Protein AF-A0A923PNQ9-F1 (afdb_monomer_lite)

Radius of gyration: 21.04 Å; chains: 1; bounding box: 57×33×54 Å

Structure (mmCIF, N/CA/C/O backbone):
data_AF-A0A923PNQ9-F1
#
_entry.id   AF-A0A923PNQ9-F1
#
loop_
_atom_site.group_PDB
_atom_site.id
_atom_site.type_symbol
_atom_site.label_atom_id
_atom_site.label_alt_id
_atom_site.label_comp_id
_atom_site.label_asym_id
_atom_site.label_entity_id
_atom_site.label_seq_id
_atom_site.pdbx_PDB_ins_code
_atom_site.Cartn_x
_atom_site.Cartn_y
_atom_site.Cartn_z
_atom_site.occupancy
_atom_site.B_iso_or_equiv
_atom_site.auth_seq_id
_atom_site.auth_comp_id
_atom_site.auth_asym_id
_atom_site.auth_atom_id
_atom_site.pdbx_PDB_model_num
ATOM 1 N N . MET A 1 1 ? -42.479 -26.681 -26.392 1.00 40.47 1 MET A N 1
ATOM 2 C CA . MET A 1 1 ? -41.035 -26.603 -26.083 1.00 40.47 1 MET A CA 1
ATOM 3 C C . MET A 1 1 ? -40.406 -25.591 -27.029 1.00 40.47 1 MET A C 1
ATOM 5 O O . MET A 1 1 ? -40.421 -25.813 -28.231 1.00 40.47 1 MET A O 1
ATOM 9 N N . LEU A 1 2 ? -40.006 -24.442 -26.479 1.00 39.59 2 LEU A N 1
ATOM 10 C CA . LEU A 1 2 ? -39.504 -23.246 -27.167 1.00 39.59 2 LEU A CA 1
ATOM 11 C C . LEU A 1 2 ? -38.077 -23.488 -27.711 1.00 39.59 2 LEU A C 1
ATOM 13 O O . LEU A 1 2 ? -37.244 -24.034 -27.001 1.00 39.59 2 LEU A O 1
ATOM 17 N N . LEU A 1 3 ? -37.868 -23.342 -29.024 1.00 40.50 3 LEU A N 1
ATOM 18 C CA . LEU A 1 3 ? -37.264 -22.192 -29.728 1.00 40.50 3 LEU A CA 1
ATOM 19 C C . LEU A 1 3 ? -35.731 -22.041 -29.590 1.00 40.50 3 LEU A C 1
ATOM 21 O O . LEU A 1 3 ? -35.200 -21.580 -28.590 1.00 40.50 3 LEU A O 1
ATOM 25 N N . THR A 1 4 ? -35.083 -22.321 -30.726 1.00 44.19 4 THR A N 1
ATOM 26 C CA . THR A 1 4 ? -34.049 -21.483 -31.357 1.00 44.19 4 THR A CA 1
ATOM 27 C C . THR A 1 4 ? -32.642 -21.486 -30.760 1.00 44.19 4 THR A C 1
ATOM 29 O O . THR A 1 4 ? -32.216 -20.594 -30.036 1.00 44.19 4 THR A O 1
ATOM 32 N N . ARG A 1 5 ? -31.853 -22.433 -31.275 1.00 48.81 5 ARG A N 1
ATOM 33 C CA . ARG A 1 5 ? -30.402 -22.319 -31.451 1.00 48.81 5 ARG A CA 1
ATOM 34 C C . ARG A 1 5 ? -30.121 -21.132 -32.390 1.00 48.81 5 ARG A C 1
ATOM 36 O O . ARG A 1 5 ? -30.291 -21.256 -33.601 1.00 48.81 5 ARG A O 1
ATOM 43 N N . ARG A 1 6 ? -29.730 -19.977 -31.851 1.00 43.22 6 ARG A N 1
ATOM 44 C CA . ARG A 1 6 ? -29.115 -18.887 -32.623 1.00 43.22 6 ARG A CA 1
ATOM 45 C C . ARG A 1 6 ? -28.021 -18.194 -31.812 1.00 43.22 6 ARG A C 1
ATOM 47 O O . ARG A 1 6 ? -28.243 -17.827 -30.668 1.00 43.22 6 ARG A O 1
ATOM 54 N N . HIS A 1 7 ? -26.903 -17.999 -32.509 1.00 44.41 7 HIS A N 1
ATOM 55 C CA . HIS A 1 7 ? -25.763 -17.127 -32.229 1.00 44.41 7 HIS A CA 1
ATOM 56 C C . HIS A 1 7 ? -24.865 -17.471 -31.035 1.00 44.41 7 HIS A C 1
ATOM 58 O O . HIS A 1 7 ? -25.010 -16.936 -29.945 1.00 44.41 7 HIS A O 1
ATOM 64 N N . ALA A 1 8 ? -23.828 -18.263 -31.314 1.00 44.09 8 ALA A N 1
ATOM 65 C CA . ALA A 1 8 ? -22.490 -17.886 -30.875 1.00 44.09 8 ALA A CA 1
ATOM 66 C C . ALA A 1 8 ? -21.709 -17.529 -32.146 1.00 44.09 8 ALA A C 1
ATOM 68 O O . ALA A 1 8 ? -21.593 -18.336 -33.069 1.00 44.09 8 ALA A O 1
ATOM 69 N N . ASP A 1 9 ? -21.329 -16.265 -32.229 1.00 45.97 9 ASP A N 1
ATOM 70 C CA . ASP A 1 9 ? -20.573 -15.652 -33.308 1.00 45.97 9 ASP A CA 1
ATOM 71 C C . ASP A 1 9 ? -19.177 -16.310 -33.417 1.00 45.97 9 ASP A C 1
ATOM 73 O O . ASP A 1 9 ? -18.490 -16.410 -32.401 1.00 45.97 9 ASP A O 1
ATOM 77 N N . PRO A 1 10 ? -18.724 -16.792 -34.592 1.00 45.84 10 PRO A N 1
ATOM 78 C CA . PRO A 1 10 ? -17.375 -17.345 -34.754 1.00 45.84 10 PRO A CA 1
ATOM 79 C C . PRO A 1 10 ? -16.299 -16.247 -34.897 1.00 45.84 10 PRO A C 1
ATOM 81 O O . PRO A 1 10 ? -15.180 -16.527 -35.326 1.00 45.84 10 PRO A O 1
ATOM 84 N N . GLY A 1 11 ? -16.639 -14.994 -34.585 1.00 47.31 11 GLY A N 1
ATOM 85 C CA . GLY A 1 11 ? -15.767 -13.828 -34.642 1.00 47.31 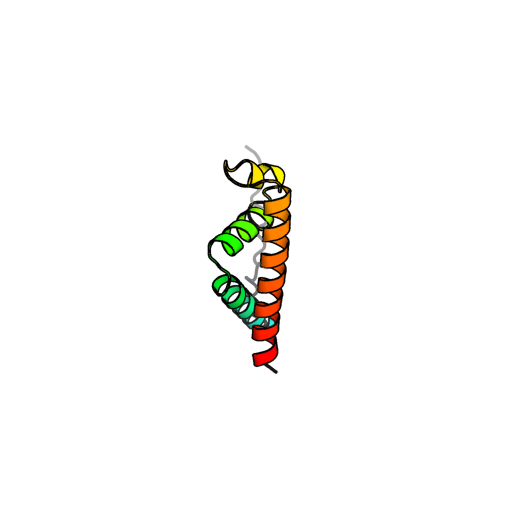11 GLY A CA 1
ATOM 86 C C . GLY A 1 11 ? -15.079 -13.479 -33.327 1.00 47.31 11 GLY A C 1
ATOM 87 O O . GLY A 1 11 ? -14.287 -12.536 -33.335 1.00 47.31 11 GLY A O 1
ATOM 88 N N . ASP A 1 12 ? -15.281 -14.247 -32.248 1.00 41.62 12 ASP A N 1
ATOM 89 C CA . ASP A 1 12 ? -14.416 -14.195 -31.061 1.00 41.62 12 ASP A CA 1
ATOM 90 C C . ASP A 1 12 ? -13.076 -14.857 -31.411 1.00 41.62 12 ASP A C 1
ATOM 92 O O . ASP A 1 12 ? -12.687 -15.927 -30.938 1.00 41.62 12 ASP A O 1
ATOM 96 N N . ARG A 1 13 ? -12.353 -14.215 -32.336 1.00 53.06 13 ARG A N 1
ATOM 97 C CA . ARG A 1 13 ? -10.905 -14.260 -32.310 1.00 53.06 13 ARG A CA 1
ATOM 98 C C . ARG A 1 13 ? -10.583 -13.853 -30.888 1.00 53.06 13 ARG A C 1
ATOM 100 O O . ARG A 1 13 ? -10.738 -12.684 -30.549 1.00 53.06 13 ARG A O 1
ATOM 107 N N . LEU A 1 14 ? -10.169 -14.831 -30.089 1.00 55.38 14 LEU A N 1
ATOM 108 C CA . LEU A 1 14 ? -9.215 -14.642 -29.016 1.00 55.38 14 LEU A CA 1
ATOM 109 C C . LEU A 1 14 ? -8.157 -13.726 -29.615 1.00 55.38 14 LEU A C 1
ATOM 111 O O . LEU A 1 14 ? -7.281 -14.185 -30.348 1.00 55.38 14 LEU A O 1
ATOM 115 N N . VAL A 1 15 ? -8.343 -12.417 -29.450 1.00 52.12 15 VAL A N 1
ATOM 116 C CA . VAL A 1 15 ? -7.336 -11.441 -29.810 1.00 52.12 15 VAL A CA 1
ATOM 117 C C . VAL A 1 15 ? -6.184 -11.915 -28.948 1.00 52.12 15 VAL A C 1
ATOM 119 O O . VAL A 1 15 ? -6.356 -11.932 -27.724 1.00 52.12 15 VAL A O 1
ATOM 122 N N . PRO A 1 16 ? -5.089 -12.445 -29.529 1.00 48.81 16 PRO A N 1
ATOM 123 C CA . PRO A 1 16 ? -3.938 -12.751 -28.708 1.00 48.81 16 PRO A CA 1
ATOM 124 C C . PRO A 1 16 ? -3.668 -11.440 -27.995 1.00 48.81 16 PRO A C 1
ATOM 126 O O . PRO A 1 16 ? -3.566 -10.416 -28.676 1.00 48.81 16 PRO A O 1
ATOM 129 N N . ALA A 1 17 ? -3.736 -11.459 -26.658 1.00 56.91 17 ALA A N 1
ATOM 130 C CA . ALA A 1 17 ? -3.440 -10.296 -25.848 1.00 56.91 17 ALA A CA 1
ATOM 131 C C . ALA A 1 17 ? -2.145 -9.759 -26.433 1.00 56.91 17 ALA A C 1
ATOM 133 O O . ALA A 1 17 ? -1.129 -10.457 -26.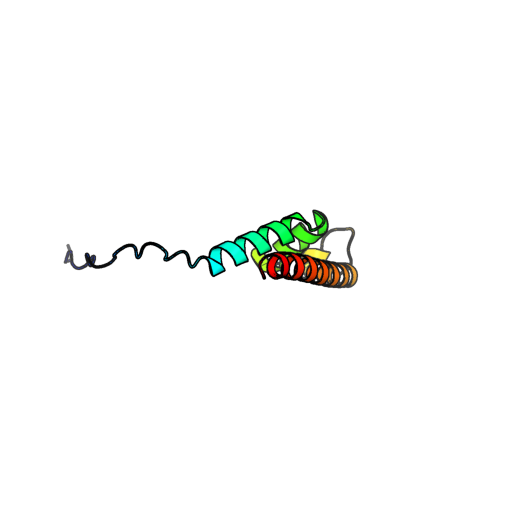426 1.00 56.91 17 ALA A O 1
ATOM 134 N N . VAL A 1 18 ? -2.242 -8.621 -27.117 1.00 53.69 18 VAL A N 1
ATOM 135 C CA . VAL A 1 18 ? -1.080 -7.982 -27.698 1.00 53.69 18 VAL A CA 1
ATOM 136 C C . VAL A 1 18 ? -0.393 -7.493 -26.447 1.00 53.69 18 VAL A C 1
ATOM 138 O O . VAL A 1 18 ? -0.805 -6.488 -25.876 1.00 53.69 18 VAL A O 1
ATOM 141 N N . ALA A 1 19 ? 0.484 -8.338 -25.913 1.00 56.16 19 ALA A N 1
ATOM 142 C CA . ALA A 1 19 ? 1.305 -8.046 -24.769 1.00 56.16 19 ALA A CA 1
ATOM 143 C C . ALA A 1 19 ? 2.122 -6.845 -25.215 1.00 56.16 19 ALA A C 1
ATOM 145 O O . ALA A 1 19 ? 3.071 -6.965 -25.994 1.00 56.16 19 ALA A O 1
ATOM 146 N N . ASN A 1 20 ? 1.626 -5.655 -24.885 1.00 60.75 20 ASN A N 1
ATOM 147 C CA . ASN A 1 20 ? 2.400 -4.461 -25.091 1.00 60.75 20 ASN A CA 1
ATOM 148 C C . ASN A 1 20 ? 3.575 -4.649 -24.145 1.00 60.75 20 ASN A C 1
ATOM 150 O O . ASN A 1 20 ? 3.376 -4.745 -22.940 1.00 60.75 20 ASN A O 1
ATOM 154 N N . ASP A 1 21 ? 4.780 -4.730 -24.692 1.00 65.00 21 ASP A N 1
ATOM 155 C CA . ASP A 1 21 ? 6.031 -4.890 -23.941 1.00 65.00 21 ASP A CA 1
ATOM 156 C C . ASP A 1 21 ? 6.113 -3.911 -22.742 1.00 65.00 21 ASP A C 1
ATOM 158 O O . ASP A 1 21 ? 6.589 -4.244 -21.659 1.00 65.00 21 ASP A O 1
ATOM 162 N N . ASN A 1 22 ? 5.504 -2.728 -22.901 1.00 68.31 22 ASN A N 1
ATOM 163 C CA . ASN A 1 22 ? 5.332 -1.724 -21.852 1.00 68.31 22 ASN A CA 1
ATOM 164 C C . ASN A 1 22 ? 4.393 -2.134 -20.705 1.00 68.31 22 ASN A C 1
ATOM 166 O O . ASN A 1 22 ? 4.669 -1.788 -19.556 1.00 68.31 22 ASN A O 1
ATOM 170 N N . ASP A 1 23 ? 3.289 -2.822 -20.997 1.00 78.31 23 ASP A N 1
ATOM 171 C CA . ASP A 1 23 ? 2.346 -3.298 -19.982 1.00 78.31 23 ASP A CA 1
ATOM 172 C C . ASP A 1 23 ? 3.010 -4.408 -19.153 1.00 78.31 23 ASP A C 1
ATOM 174 O O . ASP A 1 23 ? 3.001 -4.343 -17.925 1.00 78.31 23 ASP A O 1
ATOM 178 N N . ASP A 1 24 ? 3.687 -5.357 -19.805 1.00 84.06 24 ASP A N 1
ATOM 179 C CA . ASP A 1 24 ? 4.416 -6.439 -19.130 1.00 84.06 24 ASP A CA 1
ATOM 180 C C . ASP A 1 24 ? 5.537 -5.902 -18.227 1.00 84.06 24 ASP A C 1
ATOM 182 O O . ASP A 1 24 ? 5.673 -6.328 -17.075 1.00 84.06 24 ASP A O 1
ATOM 186 N N . HIS A 1 25 ? 6.301 -4.914 -18.704 1.00 84.56 25 HIS A N 1
ATOM 187 C CA . HIS A 1 25 ? 7.320 -4.247 -17.894 1.00 84.56 25 HIS A CA 1
ATOM 188 C C . HIS A 1 25 ? 6.710 -3.509 -16.693 1.00 84.56 25 HIS A C 1
ATOM 190 O O . HIS A 1 25 ? 7.218 -3.608 -15.573 1.00 84.56 25 HIS A O 1
ATOM 196 N N . PHE A 1 26 ? 5.602 -2.794 -16.897 1.00 87.38 26 PHE A N 1
ATOM 197 C CA . PHE A 1 26 ? 4.913 -2.098 -15.816 1.00 87.38 26 PHE A CA 1
ATOM 198 C C . PHE A 1 26 ? 4.398 -3.070 -14.746 1.00 87.38 26 PHE A C 1
ATOM 200 O O . PHE A 1 26 ? 4.598 -2.828 -13.552 1.00 87.38 26 PHE A O 1
ATOM 207 N N . TYR A 1 27 ? 3.794 -4.191 -15.150 1.00 88.12 27 TYR A N 1
ATOM 208 C CA . TYR A 1 27 ? 3.343 -5.225 -14.218 1.00 88.12 27 TYR A CA 1
ATOM 209 C C . TYR A 1 27 ? 4.512 -5.875 -13.472 1.00 88.12 27 TYR A C 1
ATOM 211 O O . TYR A 1 27 ? 4.438 -6.027 -12.252 1.00 88.12 27 TYR A O 1
ATOM 219 N N . ALA A 1 28 ? 5.625 -6.162 -14.153 1.00 89.81 28 ALA A N 1
ATOM 220 C CA . ALA A 1 28 ? 6.832 -6.668 -13.503 1.00 89.81 28 ALA A CA 1
ATOM 221 C C . ALA A 1 28 ? 7.391 -5.672 -12.469 1.00 89.81 28 ALA A C 1
ATOM 223 O O . ALA A 1 28 ? 7.758 -6.062 -11.358 1.00 89.81 28 ALA A O 1
ATOM 224 N N . ALA A 1 29 ? 7.408 -4.374 -12.791 1.00 91.00 29 ALA A N 1
ATOM 225 C CA . ALA A 1 29 ? 7.838 -3.330 -11.865 1.00 91.00 29 ALA A CA 1
ATOM 226 C C . ALA A 1 29 ? 6.902 -3.214 -10.648 1.00 91.00 29 ALA A C 1
ATOM 228 O O . ALA A 1 29 ? 7.381 -3.029 -9.525 1.00 91.00 29 ALA A O 1
ATOM 229 N N . ILE A 1 30 ? 5.587 -3.375 -10.840 1.00 91.56 30 ILE A N 1
ATOM 230 C CA . ILE A 1 30 ? 4.612 -3.453 -9.742 1.00 91.56 30 ILE A CA 1
ATOM 231 C C . ILE A 1 30 ? 4.895 -4.657 -8.846 1.00 91.56 30 ILE A C 1
ATOM 233 O O . ILE A 1 30 ? 4.951 -4.484 -7.628 1.00 91.56 30 ILE A O 1
ATOM 237 N N . ASP A 1 31 ? 5.090 -5.848 -9.411 1.00 91.50 31 ASP A N 1
ATOM 238 C CA . ASP A 1 31 ? 5.320 -7.074 -8.637 1.00 91.50 31 ASP A CA 1
ATOM 239 C C . ASP A 1 31 ? 6.608 -6.994 -7.811 1.00 91.50 31 ASP A C 1
ATOM 241 O O . ASP A 1 31 ? 6.630 -7.359 -6.627 1.00 91.50 31 ASP A O 1
ATOM 245 N N . ILE A 1 32 ? 7.674 -6.449 -8.400 1.00 92.94 32 ILE A N 1
ATOM 246 C CA . ILE A 1 32 ? 8.932 -6.174 -7.698 1.00 92.94 32 ILE A CA 1
ATOM 247 C C . ILE A 1 32 ? 8.691 -5.179 -6.561 1.00 92.94 32 ILE A C 1
ATOM 249 O O . ILE A 1 32 ? 9.106 -5.429 -5.427 1.00 92.94 32 ILE A O 1
ATOM 253 N N . ALA A 1 33 ? 7.990 -4.076 -6.833 1.00 93.75 33 ALA A N 1
ATOM 254 C CA . ALA A 1 33 ? 7.707 -3.051 -5.835 1.00 93.75 33 ALA A CA 1
ATOM 255 C C . ALA A 1 33 ? 6.851 -3.590 -4.679 1.00 93.75 33 ALA A C 1
ATOM 257 O O . ALA A 1 33 ? 7.129 -3.297 -3.518 1.00 93.75 33 ALA A O 1
ATOM 258 N N . PHE A 1 34 ? 5.861 -4.434 -4.973 1.00 93.12 34 PHE A N 1
ATOM 259 C CA . PHE A 1 34 ? 5.040 -5.105 -3.968 1.00 93.12 34 PHE A CA 1
ATOM 260 C C . PHE A 1 34 ? 5.832 -6.118 -3.139 1.00 93.12 34 PHE A C 1
ATOM 262 O O . PHE A 1 34 ? 5.573 -6.268 -1.944 1.00 93.12 34 PHE A O 1
ATOM 269 N N . THR A 1 35 ? 6.789 -6.814 -3.751 1.00 93.00 35 THR A N 1
ATOM 270 C CA . THR A 1 35 ? 7.652 -7.793 -3.074 1.00 93.00 35 THR A CA 1
ATOM 271 C C . THR A 1 35 ? 8.704 -7.122 -2.190 1.00 93.00 35 THR A C 1
ATOM 273 O O . THR A 1 35 ? 9.100 -7.698 -1.179 1.00 93.00 35 THR A O 1
ATOM 276 N N . ALA A 1 36 ? 9.122 -5.900 -2.527 1.00 93.69 36 ALA A N 1
ATOM 277 C CA . ALA A 1 36 ? 10.064 -5.111 -1.734 1.00 93.69 36 ALA A CA 1
ATOM 278 C C . ALA A 1 36 ? 9.457 -4.541 -0.436 1.00 93.69 36 ALA A C 1
ATOM 280 O O . ALA A 1 36 ? 10.197 -4.214 0.492 1.00 93.69 36 ALA A O 1
ATOM 281 N N . LEU A 1 37 ? 8.126 -4.441 -0.347 1.00 94.00 37 LEU A N 1
ATOM 282 C CA . LEU A 1 37 ? 7.441 -3.974 0.859 1.00 94.00 37 LEU A CA 1
ATOM 283 C C . LEU A 1 37 ? 7.587 -4.951 2.028 1.00 94.00 37 LEU A C 1
ATOM 285 O O . LEU A 1 37 ? 7.612 -6.173 1.856 1.00 94.00 37 LEU A O 1
ATOM 289 N N . ALA A 1 38 ? 7.547 -4.415 3.252 1.00 93.06 38 ALA A N 1
ATOM 290 C CA . ALA A 1 38 ? 7.448 -5.261 4.431 1.00 93.06 38 ALA A CA 1
ATOM 291 C C . ALA A 1 38 ? 6.147 -6.098 4.389 1.00 93.06 38 ALA A C 1
ATOM 293 O O . ALA A 1 38 ? 5.101 -5.595 3.959 1.00 93.06 38 ALA A O 1
ATOM 294 N N . PRO A 1 39 ? 6.148 -7.351 4.891 1.00 92.38 39 PRO A N 1
ATOM 295 C CA . PRO A 1 39 ? 4.972 -8.224 4.834 1.00 92.38 39 PRO A CA 1
ATOM 296 C C . PRO A 1 39 ? 3.708 -7.602 5.440 1.00 92.38 39 PRO A C 1
ATOM 298 O O . PRO A 1 39 ? 2.615 -7.769 4.899 1.00 92.38 39 PRO A O 1
ATOM 301 N N . GLU A 1 40 ? 3.858 -6.850 6.534 1.00 90.31 40 GLU A N 1
ATOM 302 C CA . GLU A 1 40 ? 2.753 -6.142 7.190 1.00 90.31 40 GLU A CA 1
ATOM 303 C C . GLU A 1 40 ? 2.169 -5.021 6.321 1.00 90.31 40 GLU A C 1
ATOM 305 O O . GLU A 1 40 ? 0.954 -4.833 6.287 1.00 90.31 40 GLU A O 1
ATOM 310 N N . GLU A 1 41 ? 3.018 -4.278 5.614 1.00 92.50 41 GLU A N 1
ATOM 311 C CA . GLU A 1 41 ? 2.615 -3.168 4.748 1.00 92.50 41 GLU A CA 1
ATOM 312 C C . GLU A 1 41 ? 1.909 -3.684 3.501 1.00 92.50 41 GLU A C 1
ATOM 314 O O . GLU A 1 41 ? 0.833 -3.196 3.146 1.00 92.50 41 GLU A O 1
ATOM 319 N N . ARG A 1 42 ? 2.462 -4.739 2.895 1.00 94.25 42 ARG A N 1
ATOM 320 C CA . ARG A 1 42 ? 1.836 -5.448 1.781 1.00 94.25 42 ARG A CA 1
ATOM 321 C C . ARG A 1 42 ?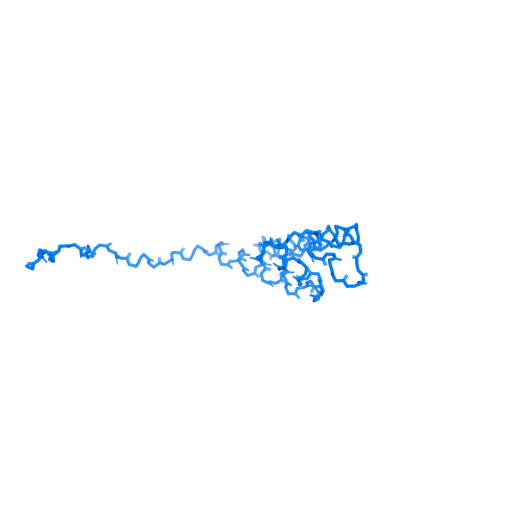 0.461 -5.985 2.164 1.00 94.25 42 ARG A C 1
ATOM 323 O O . ARG A 1 42 ? -0.497 -5.763 1.430 1.00 94.25 42 ARG A O 1
ATOM 330 N N . ALA A 1 43 ? 0.345 -6.647 3.316 1.00 92.56 43 ALA A N 1
ATOM 331 C CA . ALA A 1 43 ? -0.935 -7.163 3.800 1.00 92.56 43 ALA A CA 1
ATOM 332 C C . ALA A 1 43 ? -1.958 -6.038 4.031 1.00 92.56 43 ALA A C 1
ATOM 334 O O . ALA A 1 43 ? -3.140 -6.201 3.732 1.00 92.56 43 ALA A O 1
ATOM 335 N N . LEU A 1 44 ? -1.510 -4.880 4.526 1.00 93.38 44 LEU A N 1
ATOM 336 C CA . LEU A 1 44 ? -2.375 -3.725 4.754 1.00 93.38 44 LEU A CA 1
ATOM 337 C C . LEU A 1 44 ? -2.881 -3.112 3.441 1.00 93.38 44 LEU A C 1
ATOM 339 O O . LEU A 1 44 ? -4.060 -2.775 3.336 1.00 93.38 44 LEU A O 1
ATOM 343 N N . LEU A 1 45 ? -2.009 -2.989 2.436 1.00 94.31 45 LEU A N 1
ATOM 344 C CA . LEU A 1 45 ? -2.388 -2.523 1.101 1.00 94.31 45 LEU A CA 1
ATOM 345 C C . LEU A 1 45 ? -3.319 -3.515 0.402 1.00 94.31 45 LEU A C 1
ATOM 347 O O . LEU A 1 45 ? -4.313 -3.085 -0.176 1.00 94.31 45 LEU A O 1
ATOM 351 N N . HIS A 1 46 ? -3.041 -4.817 0.505 1.00 93.62 46 HIS A N 1
ATOM 352 C CA . HIS A 1 46 ? -3.892 -5.868 -0.052 1.00 93.62 46 HIS A CA 1
ATOM 353 C C . HIS A 1 46 ? -5.308 -5.784 0.515 1.00 93.62 46 HIS A C 1
ATOM 355 O O . HIS A 1 46 ? -6.274 -5.610 -0.227 1.00 93.62 46 HIS A O 1
ATOM 361 N N . ALA A 1 47 ? -5.429 -5.780 1.841 1.00 93.69 47 ALA A N 1
ATOM 362 C CA . ALA A 1 47 ? -6.728 -5.692 2.487 1.00 93.69 47 ALA A CA 1
ATOM 363 C C . ALA A 1 47 ? -7.463 -4.386 2.127 1.00 93.69 47 ALA A C 1
ATOM 365 O O . ALA A 1 47 ? -8.669 -4.398 1.885 1.00 93.69 47 ALA A O 1
ATOM 366 N N . LYS A 1 48 ? -6.749 -3.254 2.027 1.00 94.94 48 LYS A N 1
ATOM 367 C CA . LYS A 1 48 ? -7.362 -1.960 1.695 1.00 94.94 48 LYS A CA 1
ATOM 368 C C . LYS A 1 48 ? -7.841 -1.860 0.243 1.00 94.94 48 LYS A C 1
ATOM 370 O O . LYS A 1 48 ? -8.907 -1.295 0.004 1.00 94.94 48 LYS A O 1
ATOM 375 N N . TYR A 1 49 ? -7.041 -2.328 -0.712 1.00 92.88 49 TYR A N 1
ATOM 376 C CA . TYR A 1 49 ? -7.233 -2.029 -2.135 1.00 92.88 49 TYR A CA 1
ATOM 377 C C . TYR A 1 49 ? -7.719 -3.213 -2.968 1.00 92.88 49 TYR A C 1
ATOM 379 O O . TYR A 1 49 ? -8.441 -2.991 -3.932 1.00 92.88 49 TYR A O 1
ATOM 387 N N . LEU A 1 50 ? -7.359 -4.444 -2.600 1.00 89.69 50 LEU A N 1
ATOM 388 C CA . LEU A 1 50 ? -7.790 -5.656 -3.306 1.00 89.69 50 LEU A CA 1
ATOM 389 C C . LEU A 1 50 ? -9.047 -6.247 -2.662 1.00 89.69 50 LEU A C 1
ATOM 391 O O . LEU A 1 50 ? -9.987 -6.613 -3.358 1.00 89.69 50 LEU A O 1
ATOM 395 N N . GLU A 1 51 ? -9.112 -6.259 -1.331 1.00 93.81 51 GLU A N 1
ATOM 396 C CA . GLU A 1 51 ? -10.284 -6.762 -0.595 1.00 93.81 51 GLU A CA 1
ATOM 397 C C . GLU A 1 51 ? -11.308 -5.660 -0.277 1.00 93.81 51 GLU A C 1
ATOM 399 O O . GLU A 1 51 ? -12.379 -5.937 0.252 1.00 93.81 51 GLU A O 1
ATOM 404 N N . THR A 1 52 ? -11.006 -4.399 -0.610 1.00 93.38 52 THR A N 1
ATOM 405 C CA . THR A 1 52 ? -11.876 -3.231 -0.353 1.00 93.38 52 THR A CA 1
ATOM 406 C C . THR A 1 52 ? -12.225 -3.044 1.136 1.00 93.38 52 THR A C 1
ATOM 408 O O . THR A 1 52 ? -13.243 -2.450 1.489 1.00 93.38 52 THR A O 1
ATOM 411 N N . THR A 1 53 ? -11.363 -3.512 2.041 1.00 92.19 53 THR A N 1
ATOM 412 C CA . THR A 1 53 ? -11.561 -3.366 3.488 1.00 92.19 53 THR A CA 1
ATOM 413 C C . THR A 1 53 ? -11.374 -1.905 3.898 1.00 92.19 53 THR A C 1
ATOM 415 O O . THR A 1 53 ? -10.388 -1.248 3.547 1.00 92.19 53 THR A O 1
ATOM 418 N N . ASP A 1 54 ? -12.314 -1.351 4.658 1.00 93.62 54 ASP A N 1
ATOM 419 C CA . ASP A 1 54 ? -12.202 0.014 5.161 1.00 93.62 54 ASP A CA 1
ATOM 420 C C . ASP A 1 54 ? -11.245 0.125 6.367 1.00 93.62 54 ASP A C 1
ATOM 422 O O . ASP A 1 54 ? -10.842 -0.855 6.989 1.00 93.62 54 ASP A O 1
ATOM 426 N N . VAL A 1 55 ? -10.843 1.356 6.695 1.00 91.62 55 VAL A N 1
ATOM 427 C CA . VAL A 1 55 ? -9.853 1.622 7.755 1.00 91.62 55 VAL A CA 1
ATOM 428 C C . VAL A 1 55 ? -10.358 1.188 9.132 1.00 91.62 55 VAL A C 1
ATOM 430 O O . VAL A 1 55 ? -9.568 0.708 9.944 1.00 91.62 55 VAL A O 1
ATOM 433 N N . ARG A 1 56 ? -11.662 1.319 9.387 1.00 92.38 56 ARG A N 1
ATOM 434 C CA . ARG A 1 56 ? -12.280 0.957 10.661 1.00 92.38 56 ARG A CA 1
ATOM 435 C C . ARG A 1 56 ? -12.294 -0.556 10.842 1.00 92.38 56 ARG A C 1
ATOM 437 O O . ARG A 1 56 ? -11.944 -1.038 11.915 1.00 92.38 56 ARG A O 1
ATOM 444 N N . ALA A 1 57 ? -12.600 -1.306 9.787 1.00 91.19 57 ALA A N 1
ATOM 445 C CA . ALA A 1 57 ? -12.489 -2.763 9.783 1.00 91.19 57 ALA A CA 1
ATOM 446 C C . ALA A 1 57 ? -11.031 -3.238 9.948 1.00 91.19 57 ALA A C 1
ATOM 448 O O . ALA A 1 57 ? -10.765 -4.160 10.718 1.00 91.19 57 ALA A O 1
ATOM 449 N N . LEU A 1 58 ? -10.060 -2.571 9.314 1.00 89.81 58 LEU A N 1
ATOM 450 C CA . LEU A 1 58 ? -8.632 -2.866 9.513 1.00 89.81 58 LEU A CA 1
ATOM 451 C C . LEU A 1 58 ? -8.164 -2.594 10.953 1.00 89.81 58 LEU A C 1
ATOM 453 O O . LEU A 1 58 ? -7.325 -3.329 11.479 1.00 89.81 58 LEU A O 1
ATOM 457 N N . ALA A 1 59 ? -8.717 -1.559 11.588 1.00 91.06 59 ALA A N 1
ATOM 458 C CA . ALA A 1 59 ? -8.457 -1.191 12.978 1.00 91.06 59 ALA A CA 1
ATOM 459 C C . ALA A 1 59 ? -9.234 -2.045 13.995 1.00 91.06 59 ALA A C 1
ATOM 461 O O . ALA A 1 59 ? -8.943 -1.987 15.183 1.00 91.06 59 ALA A O 1
ATOM 462 N N . ALA A 1 60 ? -10.181 -2.884 13.560 1.00 87.31 60 ALA A N 1
ATOM 463 C CA . ALA A 1 60 ? -10.874 -3.819 14.450 1.00 87.31 60 ALA A CA 1
ATOM 464 C C . ALA A 1 60 ? -9.941 -4.921 14.995 1.00 87.31 60 ALA A C 1
ATOM 466 O O . ALA A 1 60 ? -10.309 -5.660 15.909 1.00 87.31 60 ALA A O 1
ATOM 467 N N . LYS A 1 61 ? -8.715 -5.031 14.459 1.00 77.69 61 LYS A N 1
ATOM 468 C CA . LYS A 1 61 ? -7.658 -5.869 15.030 1.00 77.69 61 LYS A CA 1
ATOM 469 C C . LYS A 1 61 ? -7.246 -5.311 16.407 1.00 77.69 61 LYS A C 1
ATOM 471 O O . LYS A 1 61 ? -7.000 -4.112 16.498 1.00 77.69 61 LYS A O 1
ATOM 476 N N . PRO A 1 62 ? -7.076 -6.151 17.452 1.00 64.25 62 PRO A N 1
ATOM 477 C CA . PRO A 1 62 ? -6.973 -5.720 18.860 1.00 64.25 62 PRO A CA 1
ATOM 478 C C . PRO A 1 62 ? -5.845 -4.736 19.227 1.00 64.25 62 PRO A C 1
ATOM 480 O O . PRO A 1 62 ? -5.744 -4.328 20.379 1.00 64.25 62 PRO A O 1
ATOM 483 N N . THR A 1 63 ? -4.958 -4.393 18.295 1.00 77.06 63 THR A N 1
ATOM 484 C CA . THR A 1 63 ? -3.689 -3.704 18.557 1.00 77.06 63 THR A CA 1
ATOM 485 C C . THR A 1 63 ? -3.502 -2.400 17.780 1.00 77.06 63 THR A C 1
ATOM 487 O O . THR A 1 63 ? -2.472 -1.749 17.954 1.00 77.06 63 THR A O 1
ATOM 490 N N . LEU A 1 64 ? -4.450 -1.986 16.929 1.00 84.94 64 LEU A N 1
ATOM 491 C CA . LEU A 1 64 ? -4.277 -0.815 16.062 1.00 84.94 64 LEU A CA 1
ATOM 492 C C . LEU A 1 64 ? -5.457 0.151 16.152 1.00 84.94 64 LEU A C 1
ATOM 494 O O . LEU A 1 64 ? -6.602 -0.227 15.954 1.00 84.94 64 LEU A O 1
ATOM 498 N N . SER A 1 65 ? -5.166 1.433 16.377 1.00 93.00 65 SER A N 1
ATOM 499 C CA . SER A 1 65 ? -6.151 2.496 16.176 1.00 93.00 65 SER A CA 1
ATOM 500 C C . SER A 1 65 ? -6.315 2.809 14.687 1.00 93.00 65 SER A C 1
ATOM 502 O O . SER A 1 65 ? -5.393 2.602 13.894 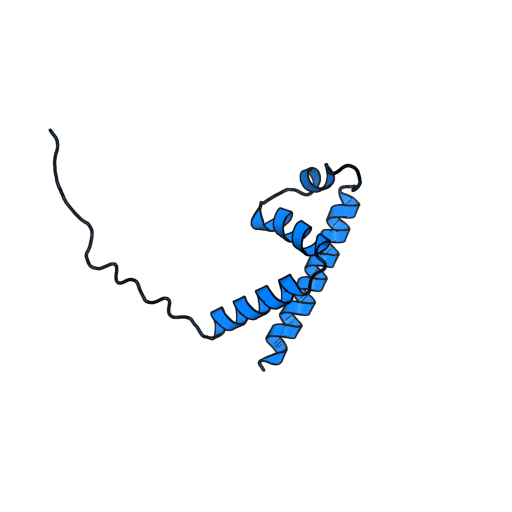1.00 93.00 65 SER A O 1
ATOM 504 N N . GLU A 1 66 ? -7.448 3.399 14.302 1.00 93.94 66 GLU A N 1
ATOM 505 C CA . GLU A 1 66 ? -7.667 3.876 12.926 1.00 93.94 66 GLU A CA 1
ATOM 506 C C . GLU A 1 66 ? -6.547 4.822 12.468 1.00 93.94 66 GLU A C 1
ATOM 508 O O . GLU A 1 66 ? -6.023 4.684 11.366 1.00 93.94 66 GLU A O 1
ATOM 513 N N . LYS A 1 67 ? -6.076 5.709 13.354 1.00 94.38 67 LYS A N 1
ATOM 514 C CA . LYS A 1 67 ? -4.950 6.612 13.066 1.00 94.38 67 LYS A CA 1
ATOM 515 C C . LYS A 1 67 ? -3.640 5.869 12.816 1.00 94.38 67 LYS A C 1
ATOM 517 O O . LYS A 1 67 ? -2.871 6.259 11.937 1.00 94.38 67 LYS A O 1
ATOM 522 N N . ALA A 1 68 ? -3.385 4.791 13.555 1.00 93.06 68 ALA A N 1
ATOM 523 C CA . ALA A 1 68 ? -2.221 3.947 13.315 1.00 93.06 68 ALA A CA 1
ATOM 524 C C . ALA A 1 68 ? -2.324 3.230 11.957 1.00 93.06 68 ALA A C 1
ATOM 526 O O . ALA A 1 68 ? -1.327 3.156 11.236 1.00 93.06 68 ALA A O 1
ATOM 527 N N . VAL A 1 69 ? -3.517 2.760 11.577 1.00 93.94 69 VAL A N 1
ATOM 528 C CA . VAL A 1 69 ? -3.777 2.160 10.257 1.00 93.94 69 VAL A CA 1
ATOM 529 C C . VAL A 1 69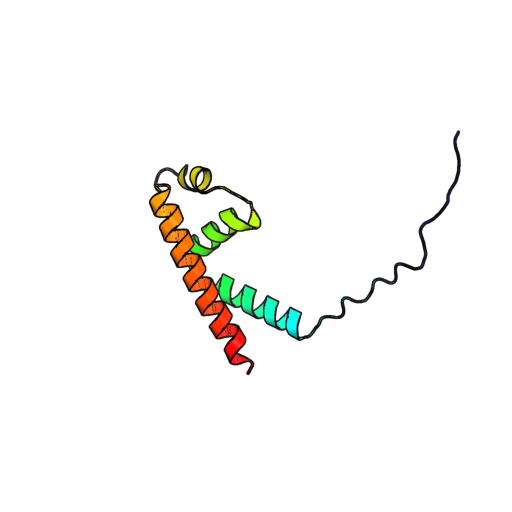 ? -3.571 3.180 9.134 1.00 93.94 69 VAL A C 1
ATOM 531 O O . VAL A 1 69 ? -2.845 2.890 8.186 1.00 93.94 69 VAL A O 1
ATOM 534 N N . GLU A 1 70 ? -4.131 4.387 9.243 1.00 95.62 70 GLU A N 1
ATOM 535 C CA . GLU A 1 70 ? -3.957 5.464 8.252 1.00 95.62 70 GLU A CA 1
ATOM 536 C C . GLU A 1 70 ? -2.485 5.856 8.076 1.00 95.62 70 GLU A C 1
ATOM 538 O O . GLU A 1 70 ? -2.005 6.019 6.949 1.00 95.62 70 GLU A O 1
ATOM 543 N N . SER A 1 71 ? -1.753 5.977 9.187 1.00 95.94 71 SER A N 1
ATOM 544 C CA . SER A 1 71 ? -0.320 6.274 9.175 1.00 95.94 71 SER A CA 1
ATOM 545 C C . SER A 1 71 ? 0.467 5.171 8.462 1.00 95.94 71 SER A C 1
ATOM 547 O O . SER A 1 71 ? 1.262 5.460 7.564 1.00 95.94 71 SER A O 1
ATOM 549 N N . ARG A 1 72 ? 0.194 3.899 8.787 1.00 94.56 72 ARG A N 1
ATOM 550 C CA . ARG A 1 72 ? 0.829 2.744 8.133 1.00 94.56 72 ARG A CA 1
ATOM 551 C C . ARG A 1 72 ? 0.492 2.673 6.643 1.00 94.56 72 ARG A C 1
ATOM 553 O O . ARG A 1 72 ? 1.404 2.517 5.843 1.00 94.56 72 ARG A O 1
ATOM 560 N N . LEU A 1 73 ? -0.769 2.869 6.254 1.00 95.31 73 LEU A N 1
ATOM 561 C CA . LEU A 1 73 ? -1.184 2.917 4.845 1.00 95.31 73 LEU A CA 1
ATOM 562 C C . LEU A 1 73 ? -0.478 4.037 4.080 1.00 95.31 73 LEU A C 1
ATOM 564 O O . LEU A 1 73 ? -0.125 3.880 2.915 1.00 95.31 73 LEU A O 1
ATOM 568 N N . THR A 1 74 ? -0.278 5.188 4.715 1.00 96.31 74 THR A N 1
ATOM 569 C CA . THR A 1 74 ? 0.419 6.316 4.089 1.00 96.31 74 THR A CA 1
ATOM 570 C C . THR A 1 74 ? 1.886 5.988 3.835 1.00 96.31 74 THR A C 1
ATOM 572 O O . THR A 1 74 ? 2.356 6.200 2.720 1.00 96.31 74 THR A O 1
ATOM 575 N N . ARG A 1 75 ? 2.580 5.394 4.814 1.00 96.00 75 ARG A N 1
ATOM 576 C CA . ARG A 1 75 ? 3.970 4.944 4.639 1.00 96.00 75 ARG A CA 1
ATOM 577 C C . ARG A 1 75 ? 4.097 3.826 3.606 1.00 96.00 75 ARG A C 1
ATOM 579 O O . ARG A 1 75 ? 4.906 3.956 2.697 1.00 96.00 75 ARG A O 1
ATOM 586 N N . ALA A 1 76 ? 3.233 2.815 3.669 1.00 95.50 76 ALA A N 1
ATOM 587 C CA . ALA A 1 76 ? 3.221 1.707 2.717 1.00 95.50 76 ALA A CA 1
ATOM 588 C C . ALA A 1 76 ? 3.016 2.188 1.269 1.00 95.50 76 ALA A C 1
ATOM 590 O O . ALA A 1 76 ? 3.691 1.726 0.356 1.00 95.50 76 ALA A O 1
ATOM 591 N N . ARG A 1 77 ? 2.123 3.166 1.048 1.00 96.00 77 ARG A N 1
ATOM 592 C CA . ARG A 1 77 ? 1.924 3.782 -0.278 1.00 96.00 77 ARG A CA 1
ATOM 593 C C . ARG A 1 77 ? 3.138 4.572 -0.751 1.00 96.00 77 ARG A C 1
ATOM 595 O O . ARG A 1 77 ? 3.450 4.533 -1.937 1.00 96.00 77 ARG A O 1
ATOM 602 N N . ALA A 1 78 ? 3.794 5.300 0.151 1.00 96.19 78 ALA A N 1
ATOM 603 C CA . ALA A 1 78 ? 5.007 6.038 -0.179 1.00 96.19 78 ALA A CA 1
ATOM 604 C C . ALA A 1 78 ? 6.139 5.081 -0.583 1.00 96.19 78 ALA A C 1
ATOM 606 O O . ALA A 1 78 ? 6.727 5.270 -1.643 1.00 96.19 78 ALA A O 1
ATOM 607 N N . ALA A 1 79 ? 6.356 4.016 0.194 1.00 95.00 79 ALA A N 1
ATOM 608 C CA . ALA A 1 79 ? 7.346 2.984 -0.104 1.00 95.00 79 ALA A CA 1
ATOM 609 C C . ALA A 1 79 ? 7.042 2.260 -1.426 1.00 95.00 79 ALA A C 1
ATOM 611 O O . ALA A 1 79 ? 7.922 2.112 -2.268 1.00 95.00 79 ALA A O 1
ATOM 612 N N . LEU A 1 80 ? 5.777 1.886 -1.666 1.00 95.50 80 LEU A N 1
ATOM 613 C CA . LEU A 1 80 ? 5.375 1.259 -2.928 1.00 95.50 80 LEU A CA 1
ATOM 614 C C . LEU A 1 80 ? 5.686 2.167 -4.121 1.00 95.50 80 LEU A C 1
ATOM 616 O O . LEU A 1 80 ? 6.232 1.713 -5.122 1.00 95.50 80 LEU A O 1
ATOM 620 N N . ARG A 1 81 ? 5.353 3.458 -4.008 1.00 95.12 81 ARG A N 1
ATOM 621 C CA . ARG A 1 81 ? 5.636 4.449 -5.050 1.00 95.12 81 ARG A CA 1
ATOM 622 C C . ARG A 1 81 ? 7.135 4.592 -5.293 1.00 95.12 81 ARG A C 1
ATOM 624 O O . ARG A 1 81 ? 7.542 4.656 -6.446 1.00 95.12 81 ARG A O 1
ATOM 631 N N . GLU A 1 82 ? 7.935 4.666 -4.236 1.00 95.06 82 GLU A N 1
ATOM 632 C CA . GLU A 1 82 ? 9.392 4.767 -4.337 1.00 95.06 82 GLU A CA 1
ATOM 633 C C . GLU A 1 82 ? 9.982 3.553 -5.062 1.00 95.06 82 GLU A C 1
ATOM 635 O O . GLU A 1 82 ? 10.717 3.720 -6.034 1.00 95.06 82 GLU A O 1
ATOM 640 N N . HIS A 1 83 ? 9.596 2.338 -4.663 1.00 93.75 83 HIS A N 1
ATOM 641 C CA . HIS A 1 83 ? 10.055 1.114 -5.316 1.00 93.75 83 HIS A CA 1
ATOM 642 C C . HIS A 1 83 ? 9.595 1.012 -6.771 1.00 93.75 83 HIS A C 1
ATOM 644 O O . HIS A 1 83 ? 10.388 0.624 -7.625 1.00 93.75 83 HIS A O 1
ATOM 650 N N . LEU A 1 84 ? 8.351 1.397 -7.067 1.00 93.62 84 LEU A N 1
ATOM 651 C CA . LEU A 1 84 ? 7.819 1.378 -8.428 1.00 93.62 84 LEU A CA 1
ATOM 652 C C . LEU A 1 84 ? 8.571 2.358 -9.332 1.00 93.62 84 LEU A C 1
ATOM 654 O O . LEU A 1 84 ? 9.033 1.970 -10.399 1.00 93.62 84 LEU A O 1
ATOM 658 N N . LEU A 1 85 ? 8.752 3.609 -8.896 1.00 93.12 85 LEU A N 1
ATOM 659 C CA . LEU A 1 85 ? 9.507 4.606 -9.660 1.00 93.12 85 LEU A CA 1
ATOM 660 C C . LEU A 1 85 ? 10.963 4.175 -9.856 1.00 93.12 85 LEU A C 1
ATOM 662 O O . LEU A 1 85 ? 11.496 4.309 -10.952 1.00 93.12 85 LEU A O 1
ATOM 666 N N . ALA A 1 86 ? 11.587 3.604 -8.825 1.00 90.62 86 ALA A N 1
ATOM 667 C CA . ALA A 1 86 ? 12.937 3.065 -8.926 1.00 90.62 86 ALA A CA 1
ATOM 668 C C . ALA A 1 86 ? 13.028 1.830 -9.836 1.00 90.62 86 ALA A C 1
ATOM 670 O O . ALA A 1 86 ? 14.112 1.544 -10.333 1.00 90.62 86 ALA A O 1
ATOM 671 N N . GLY A 1 87 ? 11.950 1.065 -10.015 1.00 86.69 87 GLY A N 1
ATOM 672 C CA . GLY A 1 87 ? 11.882 -0.043 -10.970 1.00 86.69 87 GLY A CA 1
ATOM 673 C C . GLY A 1 87 ? 11.753 0.461 -12.404 1.00 86.69 87 GLY A C 1
ATOM 674 O O . GLY A 1 87 ? 12.527 0.058 -13.264 1.00 86.69 87 GLY A O 1
ATOM 675 N N . LEU A 1 88 ? 10.846 1.414 -12.627 1.00 88.50 88 LEU A N 1
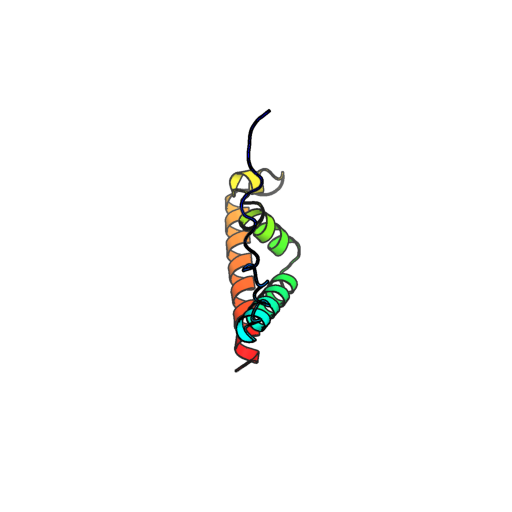ATOM 676 C CA . LEU A 1 88 ? 10.593 1.997 -13.945 1.00 88.50 88 LEU A CA 1
ATOM 677 C C . LEU A 1 88 ? 11.787 2.803 -14.476 1.00 88.50 88 LEU A C 1
ATOM 679 O O . LEU A 1 88 ? 12.121 2.687 -15.648 1.00 88.50 88 LEU A O 1
ATOM 683 N N . ALA A 1 89 ? 12.475 3.560 -13.615 1.00 83.50 89 ALA A N 1
ATOM 684 C CA . ALA A 1 89 ? 13.634 4.370 -14.002 1.00 83.50 89 ALA A CA 1
ATOM 685 C C . ALA A 1 89 ? 14.891 3.548 -14.357 1.00 83.50 89 ALA A C 1
ATOM 687 O O . ALA A 1 89 ? 15.849 4.095 -14.888 1.00 83.50 89 ALA A O 1
ATOM 688 N N . ARG A 1 90 ? 14.935 2.241 -14.054 1.00 69.94 90 ARG A N 1
ATOM 689 C CA . ARG A 1 90 ? 16.060 1.362 -14.446 1.00 69.94 90 ARG A CA 1
ATOM 690 C C . ARG A 1 90 ? 15.978 0.887 -15.897 1.00 69.94 90 ARG A C 1
ATOM 692 O O . ARG A 1 90 ? 16.888 0.195 -16.344 1.00 69.94 90 ARG A O 1
ATOM 699 N N . HIS A 1 91 ? 14.888 1.214 -16.582 1.00 54.38 91 HIS A N 1
ATOM 700 C CA . HIS A 1 91 ? 14.598 0.805 -17.952 1.00 54.38 91 HIS A CA 1
ATOM 701 C C . HIS A 1 91 ? 14.671 1.966 -18.963 1.00 54.38 91 HIS A C 1
ATOM 703 O O . HIS A 1 91 ? 14.314 1.770 -20.124 1.00 54.38 91 HIS A O 1
ATOM 709 N N . GLU A 1 92 ? 15.137 3.145 -18.533 1.00 45.28 92 GLU A N 1
ATOM 710 C CA . GLU A 1 92 ? 15.495 4.292 -19.388 1.00 45.28 92 GLU A CA 1
ATOM 711 C C . GLU A 1 92 ? 16.997 4.281 -19.714 1.00 45.28 92 GLU A C 1
ATOM 713 O O . GLU A 1 92 ? 17.351 4.602 -20.873 1.00 45.28 92 GLU A O 1
#

Foldseek 3Di:
DDDDDDDDDPPPPPPPPPPPVVVVLLVVLLVQLLVPDDPVLSVLCCCVPVVVHDLVNVQVPPPHDSVRSVVSPVVSVVSSVVSSVVSVVVVD

Secondary structure (DSSP, 8-state):
---------TT---------HHHHHHHHHHHHHHHHS-HHHHHHHHHHHTS---HHHHHTSTT--HHHHHHHHHHHHHHHHHHHHHHHGGG-

pLDDT: mean 80.23, std 19.17, range [39.59, 96.31]

Sequence (92 aa):
MLLTRRHADPGDRLVPAVANDNDDHFYAAIDIAFTALAPEERALLHAKYLETTDVRALAAKPTLSEKAVESRLTRARAALREHLLAGLARHE